Protein AF-R0GRK7-F1 (afdb_monomer)

pLDDT: mean 82.91, std 15.77, range [40.81, 97.31]

Secondary structure (DSSP, 8-state):
-TTHHHHHHHHHHHHHHHHHHHHHHHHHHHHHHHTT--EEEEEEEEEETTTTEEEEEEEEE-TTS-PPPHHHHHHHHHHHTT-S-GGGEEEEEEEEPTTSSEEEEEEEEESSHHHHHHHS-HHHHHHTTSS------HHHHHHHHHHHHH--THHHHHTTS----

Organism: NCBI:txid81985

Structure (mmCIF, N/CA/C/O backbone):
data_AF-R0GRK7-F1
#
_entry.id   AF-R0GRK7-F1
#
loop_
_atom_site.group_PDB
_atom_site.id
_atom_site.type_symbol
_atom_site.label_atom_id
_atom_site.label_alt_id
_atom_site.label_comp_id
_atom_site.label_asym_id
_atom_site.label_entity_id
_atom_site.label_seq_id
_atom_site.pdbx_PDB_ins_code
_atom_site.Cartn_x
_atom_site.Cartn_y
_atom_site.Cartn_z
_atom_site.occupancy
_atom_site.B_iso_or_equiv
_atom_site.auth_seq_id
_atom_site.auth_comp_id
_atom_site.auth_asym_id
_atom_site.auth_atom_id
_atom_site.pdbx_PDB_model_num
ATOM 1 N N . GLU A 1 1 ? -13.534 -5.063 -73.032 1.00 48.16 1 GLU A N 1
ATOM 2 C CA . GLU A 1 1 ? -12.591 -5.755 -72.116 1.00 48.16 1 GLU A CA 1
ATOM 3 C C . GLU A 1 1 ? -11.713 -4.843 -71.242 1.00 48.16 1 GLU A C 1
ATOM 5 O O . GLU A 1 1 ? -11.229 -5.301 -70.217 1.00 48.16 1 GLU A O 1
ATOM 10 N N . LEU A 1 2 ? -11.547 -3.546 -71.543 1.00 44.62 2 LEU A N 1
ATOM 11 C CA . LEU A 1 2 ? -10.655 -2.649 -70.777 1.00 44.62 2 LEU A CA 1
ATOM 12 C C . LEU A 1 2 ? -11.190 -2.139 -69.418 1.00 44.62 2 LEU A C 1
ATOM 14 O O . LEU A 1 2 ? -10.412 -1.628 -68.618 1.00 44.62 2 LEU A O 1
ATOM 18 N N . TYR A 1 3 ? -12.484 -2.297 -69.115 1.00 45.22 3 TYR A N 1
ATOM 19 C CA . TYR A 1 3 ? -13.083 -1.776 -67.870 1.00 45.22 3 TYR A CA 1
ATOM 20 C C . TYR A 1 3 ? -13.097 -2.779 -66.701 1.00 45.22 3 TYR A C 1
ATOM 22 O O . TYR A 1 3 ? -13.094 -2.372 -65.542 1.00 45.22 3 TYR A O 1
ATOM 30 N N . ILE A 1 4 ? -13.055 -4.086 -66.981 1.00 50.06 4 ILE A N 1
ATOM 31 C CA . ILE A 1 4 ? -13.101 -5.138 -65.946 1.00 50.06 4 ILE A CA 1
ATOM 32 C C . ILE A 1 4 ? -11.707 -5.357 -65.329 1.00 50.06 4 ILE A C 1
ATOM 34 O O . ILE A 1 4 ? -11.578 -5.537 -64.119 1.00 50.06 4 ILE A O 1
ATOM 38 N N . ASN A 1 5 ? -10.645 -5.221 -66.130 1.00 49.47 5 ASN A N 1
ATOM 39 C CA . ASN A 1 5 ? -9.261 -5.406 -65.677 1.00 49.47 5 ASN A CA 1
ATOM 40 C C . ASN A 1 5 ? -8.733 -4.246 -64.811 1.00 49.47 5 ASN A C 1
ATOM 42 O O . ASN A 1 5 ? -7.816 -4.441 -64.014 1.00 49.47 5 ASN A O 1
ATOM 46 N N . ASN A 1 6 ? -9.328 -3.052 -64.913 1.00 47.47 6 ASN A N 1
ATOM 47 C CA . ASN A 1 6 ? -8.899 -1.887 -64.134 1.00 47.47 6 ASN A CA 1
ATOM 48 C C . ASN A 1 6 ? -9.491 -1.890 -62.707 1.00 47.47 6 ASN A C 1
ATOM 50 O O . ASN A 1 6 ? -8.828 -1.483 -61.755 1.00 47.47 6 ASN A O 1
ATOM 54 N N . LEU A 1 7 ? -10.696 -2.449 -62.521 1.00 50.16 7 LEU A N 1
ATOM 55 C CA . LEU A 1 7 ? -11.308 -2.621 -61.195 1.00 50.16 7 LEU A CA 1
ATOM 56 C C . LEU A 1 7 ? -10.572 -3.666 -60.340 1.00 50.16 7 LEU A C 1
ATOM 58 O O . LEU A 1 7 ? -10.370 -3.440 -59.148 1.00 50.16 7 LEU A O 1
ATOM 62 N N . GLY A 1 8 ? -10.124 -4.778 -60.936 1.00 43.03 8 GLY A N 1
ATOM 63 C CA . GLY A 1 8 ? -9.384 -5.834 -60.230 1.00 43.03 8 GLY A CA 1
ATOM 64 C C . GLY A 1 8 ? -8.011 -5.383 -59.717 1.00 43.03 8 GLY A C 1
ATOM 65 O O . GLY A 1 8 ? -7.632 -5.702 -58.588 1.00 43.03 8 GLY A O 1
ATOM 66 N N . PHE A 1 9 ? -7.291 -4.571 -60.496 1.00 45.22 9 PHE A N 1
ATOM 67 C CA . PHE A 1 9 ? -6.008 -3.994 -60.084 1.00 45.22 9 PHE A CA 1
ATOM 68 C C . PHE A 1 9 ? -6.179 -2.944 -58.971 1.00 45.22 9 PHE A C 1
ATOM 70 O O . PHE A 1 9 ? -5.403 -2.914 -58.013 1.00 45.22 9 PHE A O 1
ATOM 77 N N . TRP A 1 10 ? -7.242 -2.134 -59.035 1.00 44.75 10 TRP A N 1
ATOM 78 C CA . TRP A 1 10 ? -7.545 -1.115 -58.024 1.00 44.75 10 TRP A CA 1
ATOM 79 C C . TRP A 1 10 ? -8.018 -1.723 -56.688 1.00 44.75 10 TRP A C 1
ATOM 81 O O . TRP A 1 10 ? -7.587 -1.282 -55.617 1.00 44.75 10 TRP A O 1
ATOM 91 N N . LEU A 1 11 ? -8.820 -2.798 -56.726 1.00 47.34 11 LEU A N 1
ATOM 92 C CA . LEU A 1 11 ? -9.272 -3.520 -55.526 1.00 47.34 11 LEU A CA 1
ATOM 93 C C . LEU A 1 11 ? -8.115 -4.255 -54.817 1.00 47.34 11 LEU A C 1
ATOM 95 O O . LEU A 1 11 ? -8.031 -4.249 -53.586 1.00 47.34 11 LEU A O 1
ATOM 99 N N . LEU A 1 12 ? -7.184 -4.838 -55.586 1.00 46.12 12 LEU A N 1
ATOM 100 C CA . LEU A 1 12 ? -6.009 -5.548 -55.058 1.00 46.12 12 LEU A CA 1
ATOM 101 C C . LEU A 1 12 ? -4.937 -4.591 -54.496 1.00 46.12 12 LEU A C 1
ATOM 103 O O . LEU A 1 12 ? -4.209 -4.940 -53.564 1.00 46.12 12 LEU A O 1
ATOM 107 N N . SER A 1 13 ? -4.858 -3.364 -55.020 1.00 49.81 13 SER A N 1
ATOM 108 C CA . SER A 1 13 ? -3.971 -2.315 -54.497 1.00 49.81 13 SER A CA 1
ATOM 109 C C . SER A 1 13 ? -4.518 -1.686 -53.200 1.00 49.81 13 SER A C 1
ATOM 111 O O . SER A 1 13 ? -3.760 -1.430 -52.257 1.00 49.81 13 SER A O 1
ATOM 113 N N . SER A 1 14 ? -5.848 -1.547 -53.082 1.00 51.12 14 SER A N 1
ATOM 114 C CA . SER A 1 14 ? -6.524 -1.091 -51.852 1.00 51.12 14 SER A CA 1
ATOM 115 C C . SER A 1 14 ? -6.362 -2.057 -50.667 1.00 51.12 14 SER A C 1
ATOM 117 O O . SER A 1 14 ? -6.184 -1.612 -49.528 1.00 51.12 14 SER A O 1
ATOM 119 N N . SER A 1 15 ? -6.348 -3.375 -50.903 1.00 56.91 15 SER A N 1
ATOM 120 C CA . SER A 1 15 ? -6.187 -4.378 -49.834 1.00 56.91 15 SER A CA 1
ATOM 121 C C . SER A 1 15 ? -4.755 -4.437 -49.277 1.00 56.91 15 SER A C 1
ATOM 123 O O . SER A 1 15 ? -4.569 -4.501 -48.057 1.00 56.91 15 SER A O 1
ATOM 125 N N . LYS A 1 16 ? -3.728 -4.308 -50.133 1.00 56.66 16 LYS A N 1
ATOM 126 C CA . LYS A 1 16 ? -2.313 -4.222 -49.714 1.00 56.66 16 LYS A CA 1
ATOM 127 C C . LYS A 1 16 ? -2.006 -2.936 -48.939 1.00 56.66 16 LYS A C 1
ATOM 129 O O . LYS A 1 16 ? -1.275 -2.979 -47.947 1.00 56.66 16 LYS A O 1
ATOM 134 N N . ALA A 1 17 ? -2.585 -1.800 -49.335 1.00 60.81 17 ALA A N 1
ATOM 135 C CA . ALA A 1 17 ? -2.424 -0.532 -48.618 1.00 60.81 17 ALA A CA 1
ATOM 136 C C . ALA A 1 17 ? -3.087 -0.554 -47.226 1.00 60.81 17 ALA A C 1
ATOM 138 O O . ALA A 1 17 ? -2.509 -0.056 -46.254 1.00 60.81 17 ALA A O 1
ATOM 139 N N . ALA A 1 18 ? -4.263 -1.180 -47.104 1.00 67.12 18 ALA A N 1
ATOM 140 C CA . ALA A 1 18 ? -4.946 -1.373 -45.825 1.00 67.12 18 ALA A CA 1
ATOM 141 C C . ALA A 1 18 ? -4.172 -2.318 -44.885 1.00 67.12 18 ALA A C 1
ATOM 143 O O . ALA A 1 18 ? -4.013 -2.011 -43.701 1.00 67.12 18 ALA A O 1
ATOM 144 N N . ALA A 1 19 ? -3.620 -3.420 -45.408 1.00 69.44 19 ALA A N 1
ATOM 145 C CA . ALA A 1 19 ? -2.778 -4.343 -44.644 1.00 69.44 19 ALA A CA 1
ATOM 146 C C . ALA A 1 19 ? -1.475 -3.680 -44.158 1.00 69.44 19 ALA A C 1
ATOM 148 O O . ALA A 1 19 ? -1.103 -3.822 -42.994 1.00 69.44 19 ALA A O 1
ATOM 149 N N . LYS A 1 20 ? -0.824 -2.869 -45.004 1.00 69.62 20 LYS A N 1
ATOM 150 C CA . LYS A 1 20 ? 0.376 -2.101 -44.630 1.00 69.62 20 LYS A CA 1
ATOM 151 C C 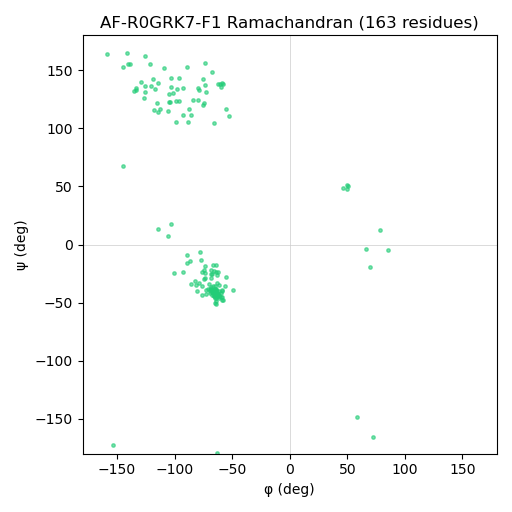. LYS A 1 20 ? 0.076 -1.045 -43.560 1.00 69.62 20 LYS A C 1
ATOM 153 O O . LYS A 1 20 ? 0.868 -0.878 -42.637 1.00 69.62 20 LYS A O 1
ATOM 158 N N . LYS A 1 21 ? -1.078 -0.366 -43.627 1.00 69.38 21 LYS A N 1
ATOM 159 C CA . LYS A 1 21 ? -1.534 0.554 -42.564 1.00 69.38 21 LYS A CA 1
ATOM 160 C C . LYS A 1 21 ? -1.777 -0.169 -41.235 1.00 69.38 21 LYS A C 1
ATOM 162 O O . LYS A 1 21 ? -1.368 0.357 -40.201 1.00 69.38 21 LYS A O 1
ATOM 167 N N . ARG A 1 22 ? -2.379 -1.365 -41.257 1.00 73.44 22 ARG A N 1
ATOM 168 C CA . ARG A 1 22 ? -2.575 -2.202 -40.059 1.00 73.44 22 ARG A CA 1
ATOM 169 C C . ARG A 1 22 ? -1.247 -2.652 -39.454 1.00 73.44 22 ARG A C 1
ATOM 171 O O . ARG A 1 22 ? -1.016 -2.374 -38.284 1.00 73.44 22 ARG A O 1
ATOM 178 N N . LEU A 1 23 ? -0.328 -3.181 -40.260 1.00 74.31 23 LEU A N 1
ATOM 179 C CA . LEU A 1 23 ? 1.010 -3.573 -39.799 1.00 74.31 23 LEU A CA 1
ATOM 180 C C . LEU A 1 23 ? 1.807 -2.397 -39.221 1.00 74.31 23 LEU A C 1
ATOM 182 O O . LEU A 1 23 ? 2.443 -2.535 -38.182 1.00 74.31 23 LEU A O 1
ATOM 186 N N . ILE A 1 24 ? 1.749 -1.215 -39.842 1.00 78.62 24 ILE A N 1
ATOM 187 C CA . ILE A 1 24 ? 2.393 -0.008 -39.298 1.00 78.62 24 ILE A CA 1
ATOM 188 C C . ILE A 1 24 ? 1.744 0.405 -37.971 1.00 78.62 24 ILE A C 1
ATOM 190 O O . ILE A 1 24 ? 2.447 0.844 -37.063 1.00 78.62 24 ILE A O 1
ATOM 194 N N . SER A 1 25 ? 0.421 0.274 -37.834 1.00 76.88 25 SER A N 1
ATOM 195 C CA . SER A 1 25 ? -0.262 0.562 -36.569 1.00 76.88 25 SER A CA 1
ATOM 196 C C . SER A 1 25 ? 0.107 -0.439 -35.470 1.00 76.88 25 SER A C 1
ATOM 198 O O . SER A 1 25 ? 0.399 -0.023 -34.353 1.00 76.88 25 SER A O 1
ATOM 200 N N . GLU A 1 26 ? 0.210 -1.726 -35.798 1.00 73.88 26 GLU A N 1
ATOM 201 C CA . GLU A 1 26 ? 0.627 -2.789 -34.879 1.00 73.88 26 GLU A CA 1
ATOM 202 C C . GLU A 1 26 ? 2.089 -2.618 -34.452 1.00 73.88 26 GLU A C 1
ATOM 204 O O . GLU A 1 26 ? 2.393 -2.665 -33.261 1.00 73.88 26 GLU A O 1
ATOM 209 N N . LEU A 1 27 ? 2.985 -2.304 -35.393 1.00 71.56 27 LEU A N 1
ATOM 210 C CA . LEU A 1 27 ? 4.392 -2.007 -35.109 1.00 71.56 27 LEU A CA 1
ATOM 211 C C . LEU A 1 27 ? 4.556 -0.745 -34.255 1.00 71.56 27 LEU A C 1
ATOM 213 O O . LEU A 1 27 ? 5.384 -0.724 -33.346 1.00 71.56 27 LEU A O 1
ATOM 217 N N . LYS A 1 28 ? 3.747 0.297 -34.485 1.00 71.81 28 LYS A N 1
ATOM 218 C CA . LYS A 1 28 ? 3.738 1.504 -33.639 1.00 71.81 28 LYS A CA 1
ATOM 219 C C . LYS A 1 28 ? 3.230 1.216 -32.226 1.00 71.81 28 LYS A C 1
ATOM 221 O O . LYS A 1 28 ? 3.787 1.747 -31.268 1.00 71.81 28 LYS A O 1
ATOM 226 N N . ILE A 1 29 ? 2.210 0.370 -32.080 1.00 72.50 29 ILE A N 1
ATOM 227 C CA . ILE A 1 29 ? 1.701 -0.072 -30.773 1.00 72.50 29 ILE A CA 1
ATOM 228 C C . ILE A 1 29 ? 2.761 -0.906 -30.036 1.00 72.50 29 ILE A C 1
ATOM 230 O O . ILE A 1 29 ? 2.998 -0.678 -28.849 1.00 72.50 29 ILE A O 1
ATOM 234 N N . ALA A 1 30 ? 3.448 -1.812 -30.736 1.00 62.69 30 ALA A N 1
ATOM 235 C CA . ALA A 1 30 ? 4.528 -2.623 -30.177 1.00 62.69 30 ALA A CA 1
ATOM 236 C C . ALA A 1 30 ? 5.737 -1.771 -29.742 1.00 62.69 30 ALA A C 1
ATOM 238 O O . ALA A 1 30 ? 6.227 -1.925 -28.622 1.00 62.69 30 ALA A O 1
ATOM 239 N N . ALA A 1 31 ? 6.167 -0.809 -30.566 1.00 60.50 31 ALA A N 1
ATOM 240 C CA . ALA A 1 31 ? 7.248 0.121 -30.227 1.00 60.50 31 ALA A CA 1
ATOM 241 C C . ALA A 1 31 ? 6.887 1.018 -29.025 1.00 60.50 31 ALA A C 1
ATOM 243 O O . ALA A 1 31 ? 7.697 1.208 -28.118 1.00 60.50 31 ALA A O 1
ATOM 244 N N . ALA A 1 32 ? 5.639 1.492 -28.948 1.00 61.94 32 ALA A N 1
ATOM 245 C CA . ALA A 1 32 ? 5.146 2.258 -27.804 1.00 61.94 32 ALA A CA 1
ATOM 246 C C . ALA A 1 32 ? 5.024 1.427 -26.510 1.00 61.94 32 ALA A C 1
ATOM 248 O O . ALA A 1 32 ? 5.004 2.006 -25.421 1.00 61.94 32 ALA A O 1
ATOM 249 N N . MET A 1 33 ? 4.925 0.095 -26.598 1.00 61.59 33 MET A N 1
ATOM 250 C CA . MET A 1 33 ? 4.989 -0.801 -25.436 1.00 61.59 33 MET A CA 1
ATOM 251 C C . MET A 1 33 ? 6.426 -1.041 -24.957 1.00 61.59 33 MET A C 1
ATOM 253 O O . MET A 1 33 ? 6.638 -1.159 -23.749 1.00 61.59 33 MET A O 1
ATOM 257 N N . ALA A 1 34 ? 7.405 -1.057 -25.866 1.00 56.25 34 ALA A N 1
ATOM 258 C CA . ALA A 1 34 ? 8.817 -1.268 -25.539 1.00 56.25 34 ALA A CA 1
ATOM 259 C C . ALA A 1 34 ? 9.438 -0.087 -24.761 1.00 56.25 34 ALA A C 1
ATOM 261 O O . ALA A 1 34 ? 10.107 -0.304 -23.752 1.00 56.25 34 ALA A O 1
ATOM 262 N N . GLU A 1 35 ? 9.126 1.157 -25.139 1.00 54.59 35 GLU A N 1
ATOM 263 C CA . GLU A 1 35 ? 9.547 2.387 -24.428 1.00 54.59 35 GLU A CA 1
ATOM 264 C C . GLU A 1 35 ? 8.968 2.504 -22.999 1.00 54.59 35 GLU A C 1
ATOM 266 O O . GLU A 1 35 ? 9.466 3.252 -22.163 1.00 54.59 35 GLU A O 1
ATOM 271 N N . LYS A 1 36 ? 7.909 1.748 -22.675 1.00 62.88 36 LYS A N 1
ATOM 272 C CA . LYS A 1 36 ? 7.181 1.825 -21.391 1.00 62.88 36 LYS A CA 1
ATOM 273 C C . LYS A 1 36 ? 7.526 0.688 -20.427 1.00 62.88 36 LYS A C 1
ATOM 275 O O . LYS A 1 36 ? 6.769 0.422 -19.481 1.00 62.88 36 LYS A O 1
ATOM 280 N N . ALA A 1 37 ? 8.642 -0.005 -20.650 1.00 76.38 37 ALA A N 1
ATOM 281 C CA . ALA A 1 37 ? 9.051 -1.143 -19.841 1.00 76.38 37 ALA A CA 1
ATOM 282 C C . ALA A 1 37 ? 9.386 -0.721 -18.396 1.00 76.38 37 ALA A C 1
ATOM 284 O O . ALA A 1 37 ? 10.433 -0.153 -18.097 1.00 76.38 37 ALA A O 1
ATOM 285 N N . VAL A 1 38 ? 8.469 -1.018 -17.470 1.00 86.94 38 VAL A N 1
ATOM 286 C CA . VAL A 1 38 ? 8.700 -0.870 -16.025 1.00 86.94 38 VAL A CA 1
ATOM 287 C C . VAL A 1 38 ? 9.333 -2.144 -15.481 1.00 86.94 38 VAL A C 1
ATOM 289 O O . VAL A 1 38 ? 8.667 -3.186 -15.453 1.00 86.94 38 VAL A O 1
ATOM 292 N N . THR A 1 39 ? 10.555 -2.032 -14.973 1.00 90.38 39 THR A N 1
ATOM 293 C CA . THR A 1 39 ? 11.296 -3.140 -14.363 1.00 90.38 39 THR A CA 1
ATOM 294 C C . THR A 1 39 ? 11.236 -3.035 -12.846 1.00 90.38 39 THR A C 1
ATOM 296 O O . THR A 1 39 ? 11.507 -1.982 -12.266 1.00 90.38 39 THR A O 1
ATOM 299 N N . ILE A 1 40 ? 10.888 -4.139 -12.190 1.00 93.44 40 ILE A N 1
ATOM 300 C CA . ILE A 1 40 ? 10.833 -4.227 -10.732 1.00 93.44 40 ILE A CA 1
ATOM 301 C C . ILE A 1 40 ? 12.046 -5.017 -10.255 1.00 93.44 40 ILE A C 1
ATOM 303 O O . ILE A 1 40 ? 12.305 -6.112 -10.745 1.00 93.44 40 ILE A O 1
ATOM 307 N N . ARG A 1 41 ? 12.778 -4.463 -9.290 1.00 93.88 41 ARG A N 1
ATOM 308 C CA . ARG A 1 41 ? 13.841 -5.158 -8.563 1.00 93.88 41 ARG A CA 1
ATOM 309 C C . ARG A 1 41 ? 13.464 -5.236 -7.093 1.00 93.88 41 ARG A C 1
ATOM 311 O O . ARG A 1 41 ? 13.060 -4.239 -6.498 1.00 93.88 41 ARG A O 1
ATOM 318 N N . THR A 1 42 ? 13.620 -6.405 -6.495 1.00 95.00 42 THR A N 1
ATOM 319 C CA . THR A 1 42 ? 13.398 -6.606 -5.062 1.00 95.00 42 THR A CA 1
ATOM 320 C C . THR A 1 42 ? 14.725 -6.690 -4.326 1.00 95.00 42 THR A C 1
ATOM 322 O O . THR A 1 42 ? 15.639 -7.379 -4.771 1.00 95.00 42 THR A O 1
ATOM 325 N N . ARG A 1 43 ? 14.830 -6.006 -3.187 1.00 95.44 43 ARG A N 1
ATOM 326 C CA . ARG A 1 43 ? 15.983 -6.059 -2.278 1.00 95.44 43 ARG A CA 1
ATOM 327 C C . ARG A 1 43 ? 15.541 -6.520 -0.896 1.00 95.44 43 ARG A C 1
ATOM 329 O O . ARG A 1 43 ? 14.391 -6.305 -0.514 1.00 95.44 43 ARG A O 1
ATOM 336 N N . ASN A 1 44 ? 16.474 -7.091 -0.135 1.00 94.19 44 ASN A N 1
ATOM 337 C CA . ASN A 1 44 ? 16.280 -7.505 1.259 1.00 94.19 44 ASN A CA 1
ATOM 338 C C . ASN A 1 44 ? 15.009 -8.351 1.441 1.00 94.19 44 ASN A C 1
ATOM 340 O O . ASN A 1 44 ? 14.143 -8.028 2.254 1.00 94.19 44 ASN A O 1
ATO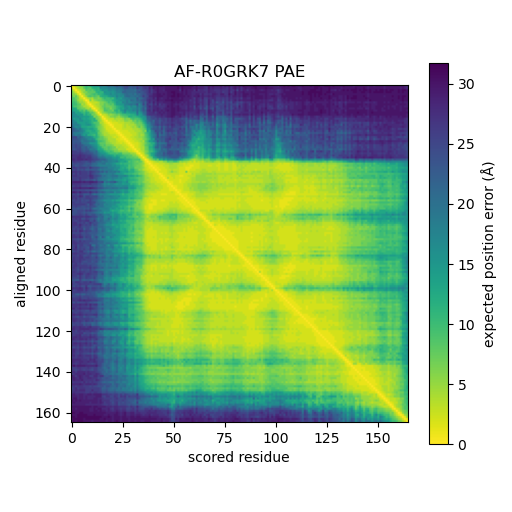M 344 N N . PHE A 1 45 ? 14.877 -9.392 0.618 1.00 96.06 45 PHE A N 1
ATOM 345 C CA . PHE A 1 45 ? 13.729 -10.284 0.650 1.00 96.06 45 PHE A CA 1
ATOM 346 C C . PHE A 1 45 ? 13.817 -11.213 1.855 1.00 96.06 45 PHE A C 1
ATOM 348 O O . PHE A 1 45 ? 14.781 -11.956 2.009 1.00 96.06 45 PHE A O 1
ATOM 355 N N . MET A 1 46 ? 12.803 -11.163 2.711 1.00 95.81 46 MET A N 1
ATOM 356 C CA . MET A 1 46 ? 12.742 -11.937 3.942 1.00 95.81 46 MET A CA 1
ATOM 357 C C . MET A 1 46 ? 11.373 -12.591 4.081 1.00 95.81 46 MET A C 1
ATOM 359 O O . MET A 1 46 ? 10.333 -11.944 3.946 1.00 95.81 46 MET A O 1
ATOM 363 N N . THR A 1 47 ? 11.364 -13.878 4.407 1.00 95.69 47 THR A N 1
ATOM 364 C CA . THR A 1 47 ? 10.146 -14.623 4.730 1.00 95.69 47 THR A CA 1
ATOM 365 C C . THR A 1 47 ? 9.916 -14.599 6.237 1.00 95.69 47 THR A C 1
ATOM 367 O O . THR A 1 47 ? 10.670 -15.210 6.991 1.00 95.69 47 THR A O 1
ATOM 370 N N . ASN A 1 48 ? 8.876 -13.903 6.693 1.00 94.31 48 ASN A N 1
ATOM 371 C CA . ASN A 1 48 ? 8.492 -13.864 8.099 1.00 94.31 48 ASN A CA 1
ATOM 372 C C . ASN A 1 48 ? 7.340 -14.846 8.350 1.00 94.31 48 ASN A C 1
ATOM 374 O O . ASN A 1 48 ? 6.189 -14.580 7.990 1.00 94.31 48 ASN A O 1
ATOM 378 N N . ARG A 1 49 ? 7.651 -15.978 8.993 1.00 93.75 49 ARG A N 1
ATOM 379 C CA . ARG A 1 49 ? 6.666 -17.034 9.256 1.00 93.75 49 ARG A CA 1
ATOM 380 C C . ARG A 1 49 ? 5.683 -16.684 10.376 1.00 93.75 49 ARG A C 1
ATOM 382 O O . ARG A 1 49 ? 4.531 -17.085 10.286 1.00 93.75 49 ARG A O 1
ATOM 389 N N . LEU A 1 50 ? 6.089 -15.881 11.364 1.00 92.81 50 LEU A N 1
ATOM 390 C CA . LEU A 1 50 ? 5.230 -15.470 12.488 1.00 92.81 50 LEU A CA 1
ATOM 391 C C . LEU A 1 50 ? 4.000 -14.683 12.021 1.00 92.81 50 LEU A C 1
ATOM 393 O O . LEU A 1 50 ? 2.924 -14.784 12.602 1.00 92.81 50 LEU A O 1
ATOM 397 N N . LEU A 1 51 ? 4.175 -13.891 10.962 1.00 92.50 51 LEU A N 1
ATOM 398 C CA . LEU A 1 51 ? 3.131 -13.044 10.383 1.00 92.50 51 LEU A CA 1
ATOM 399 C C . LEU A 1 51 ? 2.586 -13.589 9.055 1.00 92.50 51 LEU A C 1
ATOM 401 O O . LEU A 1 51 ? 1.828 -12.883 8.390 1.00 92.50 51 LEU A O 1
ATOM 405 N N . ALA A 1 52 ? 3.000 -14.801 8.661 1.00 93.44 52 ALA A N 1
ATOM 406 C CA . ALA A 1 52 ? 2.638 -15.451 7.399 1.00 93.44 52 ALA A CA 1
ATOM 407 C C . ALA A 1 52 ? 2.769 -14.516 6.178 1.00 93.44 52 ALA A C 1
ATOM 409 O O . ALA A 1 52 ? 1.835 -14.352 5.384 1.00 93.44 52 ALA A O 1
ATOM 410 N N . ARG A 1 53 ? 3.918 -13.831 6.075 1.00 95.56 53 ARG A N 1
ATOM 411 C CA . ARG A 1 53 ? 4.173 -12.875 4.991 1.00 95.56 53 ARG A CA 1
ATOM 412 C C . ARG A 1 53 ? 5.624 -12.847 4.537 1.00 95.56 53 ARG A C 1
ATOM 414 O O . ARG A 1 53 ? 6.553 -13.042 5.320 1.00 95.56 53 ARG A O 1
ATOM 421 N N . LYS A 1 54 ? 5.824 -12.488 3.277 1.00 95.06 54 LYS A N 1
ATOM 422 C CA . LYS A 1 54 ? 7.118 -12.132 2.694 1.00 95.06 54 LYS A CA 1
ATOM 423 C C . LYS A 1 54 ? 7.235 -10.610 2.677 1.00 95.06 54 LYS A C 1
ATOM 425 O O . LYS A 1 54 ? 6.286 -9.919 2.307 1.00 95.06 54 LYS A O 1
ATOM 430 N N . GLN A 1 55 ? 8.374 -10.086 3.109 1.00 95.62 55 GLN A N 1
ATOM 431 C CA . GLN A 1 55 ? 8.641 -8.654 3.194 1.00 95.62 55 GLN A CA 1
ATOM 432 C C . GLN A 1 55 ? 9.916 -8.306 2.438 1.00 95.62 55 GLN A C 1
ATOM 434 O O . GLN A 1 55 ? 10.907 -9.028 2.519 1.00 95.62 55 GLN A O 1
ATOM 439 N N . PHE A 1 56 ? 9.874 -7.215 1.680 1.00 97.31 56 PHE A N 1
ATOM 440 C CA . PHE A 1 56 ? 10.990 -6.785 0.844 1.00 97.31 56 PHE A CA 1
ATOM 441 C C . PHE A 1 56 ? 10.901 -5.296 0.516 1.00 97.31 56 PHE A C 1
ATOM 443 O O . PHE A 1 56 ? 9.860 -4.644 0.659 1.00 97.31 56 PHE A O 1
ATOM 450 N N . VAL A 1 57 ? 12.023 -4.758 0.051 1.00 96.75 57 VAL A N 1
ATOM 451 C CA . VAL A 1 57 ? 12.111 -3.423 -0.537 1.00 96.75 57 VAL A CA 1
ATOM 452 C C . VAL A 1 57 ? 11.924 -3.554 -2.045 1.00 96.75 57 VAL A C 1
ATOM 454 O O . VAL A 1 57 ? 12.518 -4.425 -2.676 1.00 96.75 57 VAL A O 1
ATOM 457 N N . ILE A 1 58 ? 11.101 -2.686 -2.621 1.00 96.06 58 ILE A N 1
ATOM 458 C CA . ILE A 1 58 ? 10.829 -2.625 -4.056 1.00 96.06 58 ILE A CA 1
ATOM 459 C C . ILE A 1 58 ? 11.558 -1.421 -4.631 1.00 96.06 58 ILE A C 1
ATOM 461 O O . ILE A 1 58 ? 11.277 -0.290 -4.238 1.00 96.06 58 ILE A O 1
ATOM 465 N N . ASP A 1 59 ? 12.422 -1.650 -5.611 1.00 94.81 59 ASP A N 1
ATOM 466 C CA . ASP A 1 59 ? 12.914 -0.610 -6.502 1.00 94.81 59 ASP A CA 1
ATOM 467 C C . ASP A 1 59 ? 12.223 -0.736 -7.860 1.00 94.81 59 ASP A C 1
ATOM 469 O O . ASP A 1 59 ? 12.285 -1.769 -8.527 1.00 94.81 59 ASP A O 1
ATOM 473 N N . VAL A 1 60 ? 11.564 0.337 -8.275 1.00 94.19 60 VAL A N 1
ATOM 474 C CA . VAL A 1 60 ? 10.848 0.440 -9.544 1.00 94.19 60 VAL A CA 1
ATOM 475 C C . VAL A 1 60 ? 11.665 1.308 -10.484 1.00 94.19 60 VAL A C 1
ATOM 477 O O . VAL A 1 60 ? 11.820 2.508 -10.242 1.00 94.19 60 VAL A O 1
ATOM 480 N N . LEU A 1 61 ? 12.153 0.709 -11.564 1.00 92.62 61 LEU A N 1
ATOM 481 C CA . LEU A 1 61 ? 12.831 1.388 -12.661 1.00 92.62 61 LEU A CA 1
ATOM 482 C C . LEU A 1 61 ? 11.813 1.662 -13.770 1.00 92.62 61 LEU A C 1
ATOM 484 O O . LEU A 1 61 ? 11.133 0.750 -14.236 1.00 92.62 61 LEU A O 1
ATOM 488 N N . HIS A 1 62 ? 11.676 2.928 -14.138 1.00 89.50 62 HIS A N 1
ATOM 489 C CA . HIS A 1 62 ? 10.708 3.427 -15.114 1.00 89.50 62 HIS A CA 1
ATOM 490 C C . HIS A 1 62 ? 11.339 4.580 -15.914 1.00 89.50 62 HIS A C 1
ATOM 492 O O . HIS A 1 62 ? 10.945 5.734 -15.739 1.00 89.50 62 HIS A O 1
ATOM 498 N N . PRO A 1 63 ? 12.365 4.298 -16.743 1.00 89.00 63 PRO A N 1
ATOM 499 C CA . PRO A 1 63 ? 13.008 5.325 -17.562 1.00 89.00 63 PRO A CA 1
ATOM 500 C C . PRO A 1 63 ? 11.986 5.948 -18.521 1.00 89.00 63 PRO A C 1
ATOM 502 O O . PRO A 1 63 ? 11.129 5.244 -19.044 1.00 89.00 63 PRO A O 1
ATOM 505 N N . GLY A 1 64 ? 12.027 7.272 -18.694 1.00 83.62 64 GLY A N 1
ATOM 506 C CA . GLY A 1 64 ? 11.151 7.997 -19.629 1.00 83.62 64 GLY A CA 1
ATOM 507 C C . GLY A 1 64 ? 9.650 7.991 -19.296 1.00 83.62 64 GLY A C 1
ATOM 508 O O . GLY A 1 64 ? 8.872 8.661 -19.969 1.00 83.62 64 GLY A O 1
ATOM 509 N N . ARG A 1 65 ? 9.219 7.279 -18.245 1.00 83.62 65 ARG A N 1
ATOM 510 C CA . ARG A 1 65 ? 7.819 7.185 -17.816 1.00 83.62 65 ARG A CA 1
ATOM 511 C C . ARG A 1 65 ? 7.602 7.945 -16.507 1.00 83.62 65 ARG A C 1
ATOM 513 O O . ARG A 1 65 ? 8.496 8.067 -15.675 1.00 83.62 65 ARG A O 1
ATOM 520 N N . ALA A 1 66 ? 6.378 8.429 -16.311 1.00 85.25 66 ALA A N 1
ATOM 521 C CA . ALA A 1 66 ? 5.921 8.947 -15.027 1.00 85.25 66 ALA A CA 1
ATOM 522 C C . ALA A 1 66 ? 5.899 7.857 -13.932 1.00 85.25 66 ALA A C 1
ATOM 524 O O . ALA A 1 66 ? 6.232 6.688 -14.154 1.00 85.25 66 ALA A O 1
ATOM 525 N N . ASN A 1 67 ? 5.476 8.242 -12.730 1.00 86.12 67 ASN A N 1
ATOM 526 C CA . ASN A 1 67 ? 5.342 7.322 -11.609 1.00 86.12 67 ASN A CA 1
ATOM 527 C C . ASN A 1 67 ? 4.382 6.156 -11.921 1.00 86.12 67 ASN A C 1
ATOM 529 O O . ASN A 1 67 ? 3.309 6.313 -12.499 1.00 86.12 67 ASN A O 1
ATOM 533 N N . VAL A 1 68 ? 4.781 4.954 -11.506 1.00 89.31 68 VAL A N 1
ATOM 534 C CA . VAL A 1 68 ? 4.011 3.730 -11.749 1.00 89.31 68 VAL A CA 1
ATOM 535 C C . VAL A 1 68 ? 2.873 3.621 -10.740 1.00 89.31 68 VAL A C 1
ATOM 537 O O . VAL A 1 68 ? 3.064 3.826 -9.536 1.00 89.31 68 VAL A O 1
ATOM 540 N N . SER A 1 69 ? 1.681 3.276 -11.226 1.00 91.62 69 SER A N 1
ATOM 541 C CA . SER A 1 69 ? 0.521 3.061 -10.369 1.00 91.62 69 SER A CA 1
ATOM 542 C C . SER A 1 69 ? 0.713 1.819 -9.484 1.00 91.62 69 SER A C 1
ATOM 544 O O . SER A 1 69 ? 1.358 0.836 -9.850 1.00 91.62 69 SER A O 1
ATOM 546 N N . LYS A 1 70 ? 0.135 1.831 -8.278 1.00 91.94 70 LYS A N 1
ATOM 547 C CA . LYS A 1 70 ? 0.241 0.680 -7.361 1.00 91.94 70 LYS A CA 1
ATOM 548 C C . LYS A 1 70 ? -0.518 -0.548 -7.865 1.00 91.94 70 LYS A C 1
ATOM 550 O O . LYS A 1 70 ? -0.163 -1.651 -7.469 1.00 91.94 70 LYS A O 1
ATOM 555 N N . ALA A 1 71 ? -1.549 -0.360 -8.688 1.00 91.69 71 ALA A N 1
ATOM 556 C CA . ALA A 1 71 ? -2.296 -1.455 -9.302 1.00 91.69 71 ALA A CA 1
ATOM 557 C C . ALA A 1 71 ? -1.395 -2.245 -10.262 1.00 91.69 71 ALA A C 1
ATOM 559 O O . ALA A 1 71 ? -1.211 -3.443 -10.069 1.00 91.69 71 ALA A O 1
ATOM 560 N N . GLU A 1 72 ? -0.698 -1.550 -11.166 1.00 91.62 72 GLU A N 1
ATOM 561 C CA . GLU A 1 72 ? 0.269 -2.175 -12.080 1.00 91.62 72 GLU A CA 1
ATOM 562 C C . GLU A 1 72 ? 1.399 -2.897 -11.331 1.00 91.62 72 GLU A C 1
ATOM 564 O O . GLU A 1 72 ? 1.813 -3.990 -11.715 1.00 91.62 72 GLU A O 1
ATOM 569 N N . LEU A 1 73 ? 1.906 -2.311 -10.239 1.00 92.94 73 LEU A N 1
ATOM 570 C CA . LEU A 1 73 ? 2.950 -2.954 -9.434 1.00 92.94 73 LEU A CA 1
ATOM 571 C C . LEU A 1 73 ? 2.461 -4.248 -8.782 1.00 92.94 73 LEU A C 1
ATOM 573 O O . LEU A 1 73 ? 3.210 -5.222 -8.746 1.00 92.94 73 LEU A O 1
ATOM 577 N N . LYS A 1 74 ? 1.219 -4.282 -8.291 1.00 93.38 74 LYS A N 1
ATOM 578 C CA . LYS A 1 74 ? 0.640 -5.504 -7.723 1.00 93.38 74 LYS A CA 1
ATOM 579 C C . LYS A 1 74 ? 0.493 -6.593 -8.767 1.00 93.38 74 LYS A C 1
ATOM 581 O O . LYS A 1 74 ? 0.850 -7.725 -8.478 1.00 93.38 74 LYS A O 1
ATOM 586 N N . GLU A 1 75 ? 0.014 -6.260 -9.959 1.00 92.19 75 GLU A N 1
ATOM 587 C CA . GLU A 1 75 ? -0.139 -7.233 -11.044 1.00 92.19 75 GLU A CA 1
ATOM 588 C C . GLU A 1 75 ? 1.208 -7.839 -11.440 1.00 92.19 75 GLU A C 1
ATOM 590 O O . GLU A 1 75 ? 1.338 -9.055 -11.570 1.00 92.19 75 GLU A O 1
ATOM 595 N N . LYS A 1 76 ? 2.245 -7.004 -11.564 1.00 92.44 76 LYS A N 1
ATOM 596 C CA . LYS A 1 76 ? 3.598 -7.482 -11.870 1.00 92.44 76 LYS A CA 1
ATOM 597 C C . LYS A 1 76 ? 4.179 -8.344 -10.752 1.00 92.44 76 LYS A C 1
ATOM 599 O O . LYS A 1 76 ? 4.796 -9.363 -11.044 1.00 92.44 76 LYS A O 1
ATOM 604 N N . LEU A 1 77 ? 3.977 -7.967 -9.490 1.00 93.81 77 LEU A N 1
ATOM 605 C CA . LEU A 1 77 ? 4.429 -8.762 -8.344 1.00 93.81 77 LEU A CA 1
ATOM 606 C C . LEU A 1 77 ? 3.653 -10.074 -8.203 1.00 93.81 77 LEU A C 1
ATOM 608 O O . LEU A 1 77 ? 4.253 -11.085 -7.851 1.00 93.81 77 LEU A O 1
ATOM 612 N N . ALA A 1 78 ? 2.353 -10.071 -8.506 1.00 94.19 78 ALA A N 1
ATOM 613 C CA . ALA A 1 78 ? 1.526 -11.273 -8.507 1.00 94.19 78 ALA A CA 1
ATOM 614 C C . ALA A 1 78 ? 2.030 -12.278 -9.543 1.00 94.19 78 ALA A C 1
ATOM 616 O O . ALA A 1 78 ? 2.165 -13.453 -9.224 1.00 94.19 78 ALA A O 1
ATOM 617 N N . ARG A 1 79 ? 2.392 -11.805 -10.743 1.00 93.19 79 ARG A N 1
ATOM 618 C CA . ARG A 1 79 ? 3.004 -12.643 -11.784 1.00 93.19 79 ARG A CA 1
ATOM 619 C C . ARG A 1 79 ? 4.406 -13.119 -11.401 1.00 93.19 79 ARG A C 1
ATOM 621 O O . ARG A 1 79 ? 4.720 -14.278 -11.605 1.00 93.19 79 ARG A O 1
ATOM 628 N N . MET A 1 80 ? 5.238 -12.240 -10.838 1.00 92.19 80 MET A N 1
ATOM 629 C CA . MET A 1 80 ? 6.634 -12.550 -10.496 1.00 92.19 80 MET A CA 1
ATOM 630 C C . MET A 1 80 ? 6.771 -13.593 -9.381 1.00 92.19 80 MET A C 1
ATOM 632 O O . MET A 1 80 ? 7.713 -14.377 -9.397 1.00 92.19 80 MET A O 1
ATOM 636 N N . TYR A 1 81 ? 5.863 -13.577 -8.404 1.00 93.31 81 TYR A N 1
ATOM 637 C CA . TYR A 1 81 ? 5.902 -14.470 -7.241 1.00 93.31 81 TYR A CA 1
ATOM 638 C C . TYR A 1 81 ? 4.736 -15.462 -7.193 1.00 93.31 81 TYR A C 1
ATOM 640 O O . TYR A 1 81 ? 4.506 -16.053 -6.138 1.00 93.31 81 TYR A O 1
ATOM 648 N N . GLU A 1 82 ? 4.003 -15.603 -8.300 1.00 92.25 82 GLU A N 1
ATOM 649 C CA . GLU A 1 82 ? 2.894 -16.554 -8.472 1.00 92.25 82 GLU A CA 1
ATOM 650 C C . GLU A 1 82 ? 1.870 -16.495 -7.330 1.00 92.25 82 GLU A C 1
ATOM 652 O O . GLU A 1 82 ? 1.458 -17.493 -6.736 1.00 92.25 82 GLU A O 1
ATOM 657 N N . VAL A 1 83 ? 1.464 -15.276 -6.984 1.00 91.88 83 VAL A N 1
ATOM 658 C CA . VAL A 1 83 ? 0.482 -15.051 -5.923 1.00 91.88 83 VAL A CA 1
ATOM 659 C C . VAL A 1 83 ? -0.916 -15.195 -6.514 1.00 91.88 83 VAL A C 1
ATOM 661 O O . VAL A 1 83 ? -1.265 -14.476 -7.448 1.00 91.88 83 VAL A O 1
ATOM 664 N N . LYS A 1 84 ? -1.727 -16.087 -5.931 1.00 88.12 84 LYS A N 1
ATOM 665 C CA . LYS A 1 84 ? -3.108 -16.359 -6.367 1.00 88.12 84 LYS A CA 1
ATOM 666 C C . LYS A 1 84 ? -3.979 -15.100 -6.348 1.00 88.12 84 LYS A C 1
ATOM 668 O O . LYS A 1 84 ? -4.642 -14.794 -7.332 1.00 88.12 84 LYS A O 1
ATOM 673 N N . ASP A 1 85 ? -3.916 -14.347 -5.248 1.00 90.00 85 ASP A N 1
ATOM 674 C CA . ASP A 1 85 ? -4.737 -13.156 -5.037 1.00 90.00 85 ASP A CA 1
ATOM 675 C C . ASP A 1 85 ? -3.894 -11.867 -5.032 1.00 90.00 85 ASP A C 1
ATOM 677 O O . ASP A 1 85 ? -3.123 -11.631 -4.094 1.00 90.00 85 ASP A O 1
ATOM 681 N N . PRO A 1 86 ? -4.091 -10.934 -5.985 1.00 90.75 86 PRO A N 1
ATOM 682 C CA . PRO A 1 86 ? -3.372 -9.655 -6.000 1.00 90.75 86 PRO A CA 1
ATOM 683 C C . PRO A 1 86 ? -3.753 -8.745 -4.818 1.00 90.75 86 PRO A C 1
ATOM 685 O O . PRO A 1 86 ? -3.020 -7.816 -4.471 1.00 9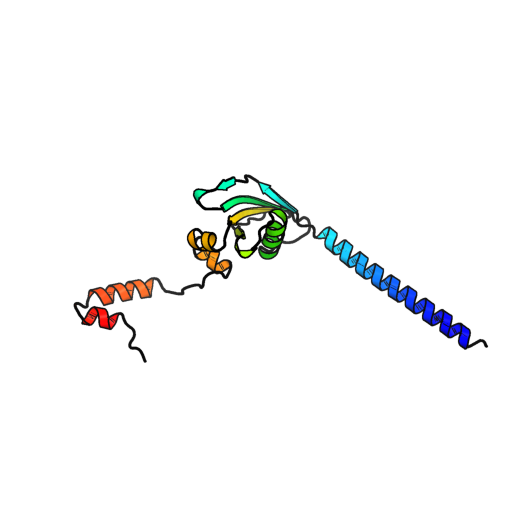0.75 86 PRO A O 1
ATOM 688 N N . ASN A 1 87 ? -4.881 -9.025 -4.157 1.00 90.44 87 ASN A N 1
ATOM 689 C CA . ASN A 1 87 ? -5.334 -8.315 -2.960 1.00 90.44 87 ASN A CA 1
ATOM 690 C C . ASN A 1 87 ? -4.522 -8.658 -1.701 1.00 90.44 87 ASN A C 1
ATOM 692 O O . ASN A 1 87 ? -4.542 -7.873 -0.751 1.00 90.44 87 ASN A O 1
ATOM 696 N N . ALA A 1 88 ? -3.782 -9.773 -1.701 1.00 92.94 88 ALA A N 1
ATOM 697 C CA . ALA A 1 88 ? -2.857 -10.139 -0.626 1.00 92.94 88 ALA A CA 1
ATOM 698 C C . ALA A 1 88 ? -1.520 -9.369 -0.694 1.00 92.94 88 ALA A C 1
ATOM 700 O O . ALA A 1 88 ? -0.699 -9.459 0.223 1.00 92.94 88 ALA A O 1
ATOM 701 N N . ILE A 1 89 ? -1.301 -8.591 -1.762 1.00 94.69 89 ILE A N 1
ATOM 702 C CA . ILE A 1 89 ? -0.080 -7.819 -2.002 1.00 94.69 89 ILE A CA 1
ATOM 703 C C . ILE A 1 89 ? -0.285 -6.358 -1.590 1.00 94.69 89 ILE A C 1
ATOM 705 O O . ILE A 1 89 ? -1.143 -5.642 -2.117 1.00 94.69 89 ILE A O 1
ATOM 709 N N . PHE A 1 90 ? 0.574 -5.870 -0.696 1.00 94.88 90 PHE A N 1
ATOM 710 C CA . PHE A 1 90 ? 0.565 -4.490 -0.220 1.00 94.88 90 PHE A CA 1
ATOM 711 C C . PHE A 1 90 ? 1.840 -3.761 -0.626 1.00 94.88 90 PHE A C 1
ATOM 713 O O . PHE A 1 90 ? 2.949 -4.123 -0.249 1.00 94.88 90 PHE A O 1
ATOM 720 N N . CYS A 1 91 ? 1.656 -2.673 -1.368 1.00 94.62 91 CYS A N 1
ATOM 721 C CA . CYS A 1 91 ? 2.712 -1.806 -1.877 1.00 94.62 91 CYS A CA 1
ATOM 722 C C . CYS A 1 91 ? 2.573 -0.420 -1.217 1.00 94.62 91 CYS A C 1
ATOM 724 O O . CYS A 1 91 ? 1.579 0.283 -1.439 1.00 94.62 91 CYS 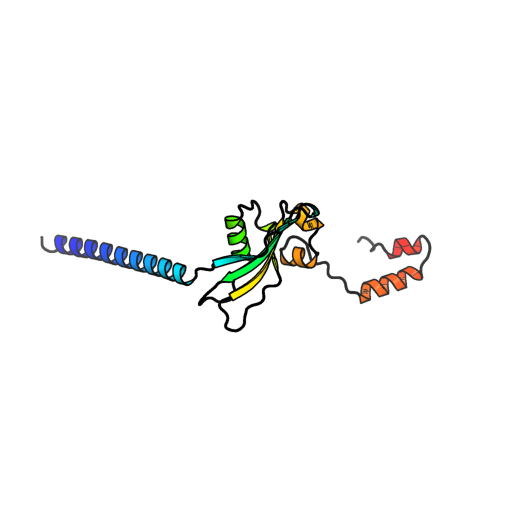A O 1
ATOM 726 N N . PHE A 1 92 ? 3.540 0.002 -0.391 1.00 94.12 92 PHE A N 1
ATOM 727 C CA . PHE A 1 92 ? 3.444 1.256 0.376 1.00 94.12 92 PHE A CA 1
ATOM 728 C C . PHE A 1 92 ? 4.759 2.041 0.472 1.00 94.12 92 PHE A C 1
ATOM 730 O O . PHE A 1 92 ? 5.840 1.536 0.191 1.00 94.12 92 PHE A O 1
ATOM 737 N N . LYS A 1 93 ? 4.634 3.314 0.887 1.00 94.62 93 LYS A N 1
ATOM 738 C CA . LYS A 1 93 ? 5.741 4.264 1.105 1.00 94.62 93 LYS A CA 1
ATOM 739 C C . LYS A 1 93 ? 6.695 4.354 -0.100 1.00 94.62 93 LYS A C 1
ATOM 741 O O . LYS A 1 93 ? 7.903 4.256 0.059 1.00 94.62 93 LYS A O 1
ATOM 746 N N . PHE A 1 94 ? 6.140 4.552 -1.297 1.00 94.31 94 PHE A N 1
ATOM 747 C CA . PHE A 1 94 ? 6.946 4.864 -2.477 1.00 94.31 94 PHE A CA 1
ATOM 748 C C . PHE A 1 94 ? 7.467 6.293 -2.400 1.00 94.31 94 PHE A C 1
ATOM 750 O O . PHE A 1 94 ? 6.694 7.220 -2.151 1.00 94.31 94 PHE A O 1
ATOM 757 N N . ARG A 1 95 ? 8.767 6.451 -2.630 1.00 93.19 95 ARG A N 1
ATOM 758 C CA . ARG A 1 95 ? 9.452 7.731 -2.780 1.00 93.19 95 ARG A CA 1
ATOM 759 C C . ARG A 1 95 ? 10.231 7.704 -4.091 1.00 93.19 95 ARG A C 1
ATOM 761 O O . ARG A 1 95 ? 11.021 6.789 -4.324 1.00 93.19 95 ARG A O 1
ATOM 768 N N . THR A 1 96 ? 9.987 8.694 -4.936 1.00 92.75 96 THR A N 1
ATOM 769 C CA . THR A 1 96 ? 10.748 8.944 -6.162 1.00 92.75 96 THR A CA 1
ATOM 770 C C . THR A 1 96 ? 12.110 9.525 -5.798 1.00 92.75 96 THR A C 1
ATOM 772 O O . THR A 1 96 ? 12.202 10.382 -4.915 1.00 92.75 96 THR A O 1
ATOM 775 N N . HIS A 1 97 ? 13.168 9.052 -6.454 1.00 91.06 97 HIS A N 1
ATOM 776 C CA . HIS A 1 97 ? 14.492 9.663 -6.327 1.00 91.06 97 HIS A CA 1
ATOM 777 C C . HIS A 1 97 ? 14.543 10.991 -7.084 1.00 91.06 97 HIS A C 1
ATOM 779 O O . HIS A 1 97 ? 13.764 11.225 -8.012 1.00 91.06 97 HIS A O 1
ATOM 785 N N . PHE A 1 98 ? 15.455 11.868 -6.668 1.00 90.44 98 PHE A N 1
ATOM 786 C CA . PHE A 1 98 ? 15.728 13.099 -7.402 1.00 90.44 98 PHE A CA 1
ATOM 787 C C . PHE A 1 98 ? 16.266 12.756 -8.799 1.00 90.44 98 PHE A C 1
ATOM 789 O O . PHE A 1 98 ? 17.043 11.814 -8.941 1.00 90.44 98 PHE A O 1
ATOM 796 N N . GLY A 1 99 ? 15.805 13.473 -9.826 1.00 88.44 99 GLY A N 1
ATOM 797 C CA . GLY A 1 99 ? 16.089 13.147 -11.230 1.00 88.44 99 GLY A CA 1
ATOM 798 C C . GLY A 1 99 ? 15.138 12.122 -11.868 1.00 88.44 99 GLY A C 1
ATOM 799 O O . GLY A 1 99 ? 15.206 11.909 -13.073 1.00 88.44 99 GLY A O 1
AT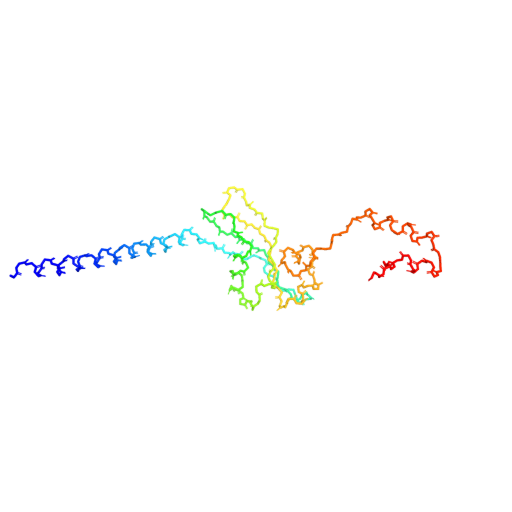OM 800 N N . GLY A 1 100 ? 14.204 11.529 -11.111 1.00 87.56 100 GLY A N 1
ATOM 801 C CA . GLY A 1 100 ? 13.180 10.634 -11.664 1.00 87.56 100 GLY A CA 1
ATOM 802 C C . GLY A 1 100 ? 13.714 9.263 -12.102 1.00 87.56 100 GLY A C 1
ATOM 803 O O . GLY A 1 100 ? 14.777 8.824 -11.670 1.00 87.56 100 GLY A O 1
ATOM 804 N N . GLY A 1 101 ? 12.920 8.516 -12.879 1.00 88.19 101 GLY A N 1
ATOM 805 C CA . GLY A 1 101 ? 13.285 7.207 -13.453 1.00 88.19 101 GLY A CA 1
ATOM 806 C C . GLY A 1 101 ? 13.411 6.040 -12.460 1.00 88.19 101 GLY A C 1
ATOM 807 O O . GLY A 1 101 ? 13.311 4.874 -12.852 1.00 88.19 101 GLY A O 1
ATOM 808 N N . LYS A 1 102 ? 13.584 6.326 -11.165 1.00 92.81 102 LYS A N 1
ATOM 809 C CA . LYS A 1 102 ? 13.664 5.340 -10.085 1.00 92.81 102 LYS A CA 1
ATOM 810 C C . LYS A 1 102 ? 12.791 5.742 -8.902 1.00 92.81 102 LYS A C 1
ATOM 812 O O . LYS A 1 102 ? 12.820 6.875 -8.425 1.00 92.81 102 LYS A O 1
ATOM 817 N N . SER A 1 103 ? 12.046 4.777 -8.379 1.00 94.44 103 SER A N 1
ATOM 818 C CA . SER A 1 103 ? 11.264 4.909 -7.149 1.00 94.44 103 SER A CA 1
ATOM 819 C C . SER A 1 103 ? 11.566 3.748 -6.221 1.00 94.44 103 SER A C 1
ATOM 821 O O . SER A 1 103 ? 11.658 2.614 -6.677 1.00 94.44 103 SER A O 1
ATOM 823 N N . SER A 1 104 ? 11.679 4.017 -4.926 1.00 95.12 104 SER A N 1
ATOM 824 C CA . SER A 1 104 ? 11.863 2.983 -3.907 1.00 95.12 104 SER A CA 1
ATOM 825 C C . SER A 1 104 ? 10.648 2.931 -2.990 1.00 95.12 104 SER A C 1
ATOM 827 O O . SER A 1 104 ? 10.114 3.972 -2.610 1.00 95.12 104 SER A O 1
ATOM 829 N N . GLY A 1 105 ? 10.211 1.733 -2.624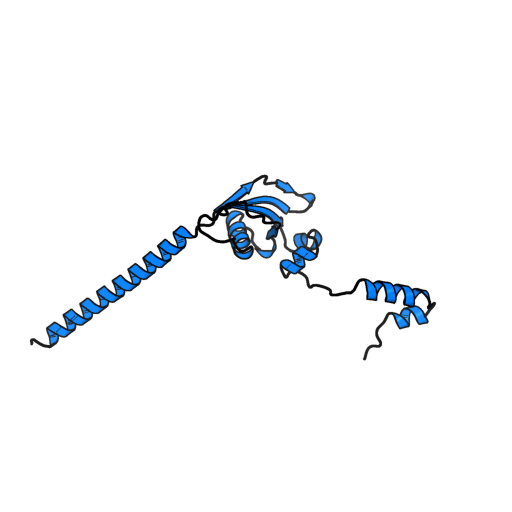 1.00 95.94 105 GLY A N 1
ATOM 830 C CA . GLY A 1 105 ? 9.077 1.492 -1.739 1.00 95.94 105 GLY A CA 1
ATOM 831 C C . GLY A 1 105 ? 9.201 0.164 -1.006 1.00 95.94 105 GLY A C 1
ATOM 832 O O . GLY A 1 105 ? 10.229 -0.505 -1.070 1.00 95.94 105 GLY A O 1
ATOM 833 N N . TYR A 1 106 ? 8.146 -0.220 -0.300 1.00 96.56 106 TYR A N 1
ATOM 834 C CA . TYR A 1 106 ? 8.086 -1.479 0.438 1.00 96.56 106 TYR A CA 1
ATOM 835 C C . TYR A 1 106 ? 6.952 -2.350 -0.089 1.00 96.56 106 TYR A C 1
ATOM 837 O O . TYR A 1 106 ? 5.875 -1.844 -0.429 1.00 96.56 106 TYR A O 1
ATOM 845 N N . GLY A 1 107 ? 7.218 -3.654 -0.131 1.00 95.94 107 GLY A N 1
ATOM 846 C CA . GLY A 1 107 ? 6.287 -4.696 -0.536 1.00 95.94 107 GLY A CA 1
ATOM 847 C C . GLY A 1 107 ? 6.065 -5.700 0.585 1.00 95.94 107 GLY A C 1
ATOM 848 O O . GLY A 1 107 ? 7.016 -6.129 1.243 1.00 95.94 107 GLY A O 1
ATOM 849 N N . LEU A 1 108 ? 4.805 -6.069 0.793 1.00 96.00 108 LEU A N 1
ATOM 850 C CA . LEU A 1 108 ? 4.402 -7.189 1.636 1.00 96.00 108 LEU A CA 1
ATOM 851 C C . LEU A 1 108 ? 3.520 -8.118 0.809 1.00 96.00 108 LEU A C 1
ATOM 853 O O . LEU A 1 108 ? 2.585 -7.657 0.157 1.00 96.00 108 LEU A O 1
ATOM 857 N N . ILE A 1 109 ? 3.823 -9.410 0.842 1.00 96.25 109 ILE A N 1
ATOM 858 C CA . ILE A 1 109 ? 3.007 -10.462 0.234 1.00 96.25 109 ILE A CA 1
ATOM 859 C C . ILE A 1 109 ? 2.559 -11.377 1.363 1.00 96.25 109 ILE A C 1
ATOM 861 O O . ILE A 1 109 ? 3.401 -11.993 2.014 1.00 96.25 109 ILE A O 1
ATOM 865 N N . TYR A 1 110 ? 1.257 -11.440 1.610 1.00 95.56 110 TYR A N 1
ATOM 866 C CA . TYR A 1 110 ? 0.671 -12.395 2.547 1.00 95.56 110 TYR A CA 1
ATOM 867 C C . TYR A 1 110 ? 0.307 -13.695 1.835 1.00 95.56 110 TYR A C 1
ATOM 869 O O . TYR A 1 110 ? -0.007 -13.679 0.646 1.00 95.56 110 TYR A O 1
ATOM 877 N N . ASP A 1 111 ? 0.301 -14.801 2.579 1.00 92.06 111 ASP A N 1
ATOM 878 C CA . ASP A 1 111 ? -0.151 -16.091 2.045 1.00 92.06 111 ASP A CA 1
ATOM 879 C C . ASP A 1 111 ? -1.679 -16.100 1.816 1.00 92.06 111 ASP A C 1
ATOM 881 O O . ASP A 1 111 ? -2.162 -16.700 0.860 1.00 92.06 111 ASP A O 1
ATOM 885 N N . THR A 1 112 ? -2.447 -15.398 2.667 1.00 91.94 112 THR A N 1
ATOM 886 C CA . THR A 1 112 ? -3.913 -15.269 2.567 1.00 91.94 112 THR A CA 1
ATOM 887 C C . THR A 1 112 ? -4.391 -13.842 2.859 1.00 91.94 112 THR A C 1
ATOM 889 O O . THR A 1 112 ? -3.753 -13.076 3.591 1.00 91.94 112 THR A O 1
ATOM 892 N N . VAL A 1 113 ? -5.564 -13.480 2.327 1.00 91.69 113 VAL A N 1
ATOM 893 C CA . VAL A 1 113 ? -6.197 -12.165 2.564 1.00 91.69 113 VAL A CA 1
ATOM 894 C C . VAL A 1 113 ? -6.670 -12.007 4.017 1.00 91.69 113 VAL A C 1
ATOM 896 O O . VAL A 1 113 ? -6.687 -10.902 4.559 1.00 91.69 113 VAL A O 1
ATOM 899 N N . GLU A 1 114 ? -7.020 -13.104 4.683 1.00 92.25 114 GLU A N 1
ATOM 900 C CA . GLU A 1 114 ? -7.431 -13.104 6.091 1.00 92.25 114 GLU A CA 1
ATOM 901 C C . GLU A 1 114 ? -6.276 -12.707 7.015 1.00 92.25 114 GLU A C 1
ATOM 903 O O . GLU A 1 114 ? -6.431 -11.837 7.878 1.00 92.25 114 GLU A O 1
ATOM 908 N N . ASN A 1 115 ? -5.084 -13.260 6.762 1.00 92.00 115 ASN A N 1
ATOM 909 C CA . ASN A 1 115 ? -3.865 -12.885 7.476 1.00 92.00 115 ASN A CA 1
ATOM 910 C C . ASN A 1 115 ? -3.537 -11.404 7.259 1.00 92.00 115 ASN A C 1
ATOM 912 O O . ASN A 1 115 ? -3.196 -10.695 8.210 1.00 92.00 115 ASN A O 1
ATOM 916 N N . ALA A 1 116 ? -3.724 -10.903 6.035 1.00 92.38 116 ALA A N 1
ATOM 917 C CA . ALA A 1 116 ? -3.555 -9.484 5.755 1.00 92.38 116 ALA A CA 1
ATOM 918 C C . ALA A 1 116 ? -4.502 -8.610 6.594 1.00 92.38 116 ALA A C 1
ATOM 920 O O . ALA A 1 116 ? -4.052 -7.641 7.203 1.00 92.38 116 ALA A O 1
ATOM 921 N N . LYS A 1 117 ? -5.792 -8.964 6.700 1.00 93.00 117 LYS A N 1
ATOM 922 C CA . LYS A 1 117 ? -6.768 -8.217 7.518 1.00 93.00 117 LYS A CA 1
ATOM 923 C C . LYS A 1 117 ? -6.425 -8.216 9.011 1.00 93.00 117 LYS A C 1
ATOM 925 O O . LYS A 1 117 ? -6.694 -7.226 9.689 1.00 93.00 117 LYS A O 1
ATOM 930 N N . LYS A 1 118 ? -5.831 -9.299 9.522 1.00 93.38 118 LYS A N 1
ATOM 931 C CA . LYS A 1 118 ? -5.448 -9.427 10.938 1.00 93.38 118 LYS A CA 1
ATOM 932 C C . LYS A 1 118 ? -4.234 -8.571 11.303 1.00 93.38 118 LYS A C 1
ATOM 934 O O . LYS A 1 118 ? -4.223 -7.961 12.371 1.00 93.38 118 LYS A O 1
ATOM 939 N N . PHE A 1 119 ? -3.213 -8.548 10.445 1.00 93.75 119 PHE A N 1
ATOM 940 C CA . PHE A 1 119 ? -1.915 -7.947 10.772 1.00 93.75 119 PHE A CA 1
ATOM 941 C C . PHE A 1 119 ? -1.694 -6.546 10.191 1.00 93.75 119 PHE A C 1
ATOM 943 O O . PHE A 1 119 ? -0.874 -5.795 10.726 1.00 93.75 119 PHE A O 1
ATOM 950 N N . GLU A 1 120 ? -2.363 -6.174 9.097 1.00 93.75 120 GLU A N 1
ATOM 951 C CA . GLU A 1 120 ? -2.177 -4.846 8.512 1.00 93.75 120 GLU A CA 1
ATOM 952 C C . GLU A 1 120 ? -2.891 -3.754 9.324 1.00 93.75 120 GLU A C 1
ATOM 954 O O . GLU A 1 120 ? -4.027 -3.921 9.776 1.00 93.75 120 GLU A O 1
ATOM 959 N N . PRO A 1 121 ? -2.281 -2.565 9.456 1.00 94.19 121 PRO A N 1
ATOM 960 C CA . PRO A 1 121 ? -2.973 -1.401 9.975 1.00 94.19 121 PRO A CA 1
ATOM 961 C C . PRO A 1 121 ? -4.204 -1.038 9.134 1.00 94.19 121 PRO A C 1
ATOM 963 O O . PRO A 1 121 ? -4.141 -0.957 7.904 1.00 94.19 121 PRO A O 1
ATOM 966 N N . LYS A 1 122 ? -5.299 -0.671 9.813 1.00 93.00 122 LYS A N 1
ATOM 967 C CA . LYS A 1 122 ? -6.593 -0.325 9.190 1.00 93.00 122 LYS A CA 1
ATOM 968 C C . LYS A 1 122 ? -6.495 0.681 8.041 1.00 93.00 122 LYS A C 1
ATOM 970 O O . LYS A 1 122 ? -7.162 0.527 7.025 1.00 93.00 122 LYS A O 1
ATOM 975 N N . TYR A 1 123 ? -5.631 1.694 8.147 1.00 93.88 123 TYR A N 1
ATOM 976 C CA . TYR A 1 123 ? -5.503 2.714 7.097 1.00 93.88 123 TYR A CA 1
ATOM 977 C C . TYR A 1 123 ? -5.017 2.146 5.752 1.00 93.88 123 TYR A C 1
ATOM 979 O O . TYR A 1 123 ? -5.295 2.737 4.708 1.00 93.88 123 TYR A O 1
ATOM 987 N N . ARG A 1 124 ? -4.280 1.028 5.753 1.00 93.50 124 ARG A N 1
ATOM 988 C CA . ARG A 1 124 ? -3.841 0.359 4.521 1.00 93.50 124 ARG A CA 1
ATOM 989 C C . ARG A 1 124 ? -4.948 -0.498 3.936 1.00 93.50 124 ARG A C 1
ATOM 991 O O . ARG A 1 124 ? -5.132 -0.454 2.727 1.00 93.50 124 ARG A O 1
ATOM 998 N N . LEU A 1 125 ? -5.706 -1.192 4.784 1.00 93.44 125 LEU A N 1
ATOM 999 C CA . LEU A 1 125 ? -6.876 -1.971 4.371 1.00 93.44 125 LEU A CA 1
ATOM 1000 C C . LEU A 1 125 ? -7.913 -1.083 3.675 1.00 93.44 125 LEU A C 1
ATOM 1002 O O . LEU A 1 125 ? -8.353 -1.413 2.578 1.00 93.44 125 LEU A O 1
ATOM 1006 N N . ILE A 1 126 ? -8.197 0.092 4.247 1.00 93.56 126 ILE A N 1
ATOM 1007 C CA . ILE A 1 126 ? -9.114 1.083 3.661 1.00 93.56 126 ILE A CA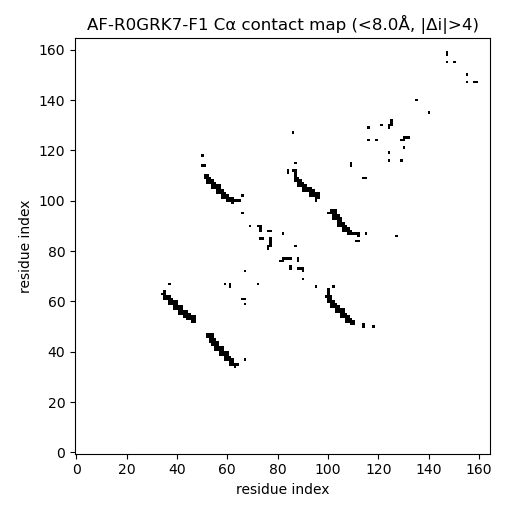 1
ATOM 1008 C C . ILE A 1 126 ? -8.606 1.573 2.300 1.00 93.56 126 ILE A C 1
ATOM 1010 O O . ILE A 1 126 ? -9.356 1.614 1.332 1.00 93.56 126 ILE A O 1
ATOM 1014 N N . ARG A 1 127 ? -7.312 1.903 2.186 1.00 91.25 127 ARG A N 1
ATOM 1015 C CA . ARG A 1 127 ? -6.708 2.315 0.903 1.00 91.25 127 ARG A CA 1
ATOM 1016 C C . ARG A 1 127 ? -6.715 1.207 -0.150 1.00 91.25 127 ARG A C 1
ATOM 1018 O O . ARG A 1 127 ? -6.602 1.512 -1.331 1.00 91.25 127 ARG A O 1
ATOM 1025 N N . ASN A 1 128 ? -6.782 -0.049 0.284 1.00 89.06 128 ASN A N 1
ATOM 1026 C CA . ASN A 1 128 ? -6.859 -1.215 -0.584 1.00 89.06 128 ASN A CA 1
ATOM 1027 C C . ASN A 1 128 ? -8.301 -1.604 -0.946 1.00 89.06 128 ASN A C 1
ATOM 1029 O O . ASN A 1 128 ? -8.481 -2.495 -1.766 1.00 89.06 128 ASN A O 1
ATOM 1033 N N . GLY A 1 129 ? -9.305 -0.984 -0.315 1.00 88.88 129 GLY A N 1
ATOM 1034 C CA . GLY A 1 129 ? -10.718 -1.335 -0.482 1.00 88.88 129 GLY A CA 1
ATOM 1035 C C . GLY A 1 129 ? -11.169 -2.584 0.286 1.00 88.88 129 GLY A C 1
ATOM 1036 O O . GLY A 1 129 ? -12.251 -3.090 0.026 1.00 88.88 129 GLY A O 1
ATOM 1037 N N . LEU A 1 130 ? -10.365 -3.097 1.228 1.00 88.81 130 LEU A N 1
ATOM 1038 C CA . LEU A 1 130 ? -10.691 -4.304 2.010 1.00 88.81 130 LEU A CA 1
ATOM 1039 C C . LEU A 1 130 ? -11.467 -4.017 3.304 1.00 88.81 130 LEU A C 1
ATOM 1041 O O . LEU A 1 130 ? -12.002 -4.946 3.908 1.00 88.81 130 LEU A O 1
ATOM 1045 N N . ASP A 1 131 ? -11.472 -2.762 3.752 1.00 91.44 131 ASP A N 1
ATOM 1046 C CA . ASP A 1 131 ? -12.190 -2.297 4.939 1.00 91.44 131 ASP A CA 1
ATOM 1047 C C . ASP A 1 131 ? -12.797 -0.915 4.665 1.00 91.44 131 ASP A C 1
ATOM 1049 O O . ASP A 1 131 ? -12.307 -0.158 3.821 1.00 91.44 131 ASP A O 1
ATOM 1053 N N . THR A 1 132 ? -13.859 -0.573 5.387 1.00 91.81 132 THR A N 1
ATOM 1054 C CA . THR A 1 132 ? -14.556 0.707 5.233 1.00 91.81 132 THR A CA 1
ATOM 1055 C C . THR A 1 132 ? -14.060 1.723 6.253 1.00 91.81 132 THR A C 1
ATOM 1057 O O . THR A 1 132 ? -13.729 1.415 7.402 1.00 91.81 132 THR A O 1
ATOM 1060 N N . LYS A 1 133 ? -13.980 2.988 5.838 1.00 92.56 133 LYS A N 1
ATOM 1061 C CA . LYS A 1 133 ? -13.577 4.064 6.741 1.00 92.56 133 LYS A CA 1
ATOM 1062 C C . LYS A 1 133 ? -14.734 4.406 7.676 1.00 92.56 133 LYS A C 1
ATOM 1064 O O . LYS A 1 133 ? -15.777 4.877 7.241 1.00 92.56 133 LYS A O 1
ATOM 1069 N N . ILE A 1 134 ? -14.506 4.254 8.976 1.00 90.31 134 ILE A N 1
ATOM 1070 C CA . ILE A 1 134 ? -15.447 4.714 9.999 1.00 90.31 134 ILE A CA 1
ATOM 1071 C C . ILE A 1 134 ? -15.163 6.187 10.301 1.00 90.31 134 ILE A C 1
ATOM 1073 O O . ILE A 1 134 ? -14.137 6.525 10.897 1.00 90.31 134 ILE A O 1
ATOM 1077 N N . GLU A 1 135 ? -16.083 7.070 9.931 1.00 87.56 135 GLU A N 1
ATOM 1078 C CA . GLU A 1 135 ? -15.958 8.501 10.199 1.00 87.56 135 GLU A CA 1
ATOM 1079 C C . GLU A 1 135 ? -16.546 8.841 11.570 1.00 87.56 135 GLU A C 1
ATOM 1081 O O . GLU A 1 135 ? -17.756 8.838 11.784 1.00 87.56 135 GLU A O 1
ATOM 1086 N N . LYS A 1 136 ? -15.670 9.090 12.549 1.00 88.88 136 LYS A N 1
ATOM 1087 C CA . LYS A 1 136 ? -16.062 9.545 13.890 1.00 88.88 136 LYS A CA 1
ATOM 1088 C C . LYS A 1 136 ? -15.161 10.683 14.341 1.00 88.88 136 LYS A C 1
ATOM 1090 O O . LYS A 1 136 ? -13.936 10.574 14.302 1.00 88.88 136 LYS A O 1
ATOM 1095 N N . SER A 1 137 ? -15.766 11.757 14.843 1.00 92.31 137 SER A N 1
ATOM 1096 C CA . SER A 1 137 ? -15.017 12.871 15.420 1.00 92.31 137 SER A CA 1
ATOM 1097 C C . SER A 1 137 ? -14.541 12.545 16.837 1.00 92.31 137 SER A C 1
ATOM 1099 O O . SER A 1 137 ? -15.321 12.123 17.699 1.00 92.31 137 SER A O 1
ATOM 1101 N N . ARG A 1 138 ? -13.258 12.817 17.119 1.00 92.69 138 ARG A N 1
ATOM 1102 C CA . ARG A 1 138 ? -12.672 12.675 18.465 1.00 92.69 138 ARG A CA 1
ATOM 1103 C C . ARG A 1 138 ? -13.443 13.511 19.501 1.00 92.69 138 ARG A C 1
ATOM 1105 O O . ARG A 1 138 ? -13.595 13.067 20.638 1.00 92.69 138 ARG A O 1
ATOM 1112 N N . LYS A 1 139 ? -13.950 14.691 19.112 1.00 94.19 139 LYS A N 1
ATOM 1113 C CA . LYS A 1 139 ? -14.727 15.593 19.981 1.00 94.19 139 LYS A CA 1
ATOM 1114 C C . LYS A 1 139 ? -16.047 14.947 20.411 1.00 94.19 139 LYS A C 1
ATOM 1116 O O . LYS A 1 139 ? -16.286 14.795 21.605 1.00 94.19 139 LYS A O 1
ATOM 1121 N N . GLN A 1 140 ? -16.826 14.441 19.453 1.00 90.81 140 GLN A N 1
ATOM 1122 C CA . GLN A 1 140 ? -18.115 13.785 19.714 1.00 90.81 140 GLN A CA 1
ATOM 1123 C C . GLN A 1 140 ? -17.978 12.562 20.636 1.00 90.81 140 GLN A C 1
ATOM 1125 O O . GLN A 1 140 ? -18.801 12.362 21.529 1.00 90.81 140 GLN A O 1
ATOM 1130 N N . ILE A 1 141 ? -16.917 11.761 20.465 1.00 90.44 141 ILE A N 1
ATOM 1131 C CA . ILE A 1 141 ? -16.640 10.600 21.330 1.00 90.44 141 ILE A CA 1
ATOM 1132 C C . ILE A 1 141 ? -16.358 11.051 22.770 1.00 90.44 141 ILE A C 1
ATOM 1134 O O . ILE A 1 141 ? -16.913 10.488 23.718 1.00 90.44 141 ILE A O 1
ATOM 1138 N N . LYS A 1 142 ? -15.517 12.078 22.946 1.00 94.06 142 LYS A N 1
AT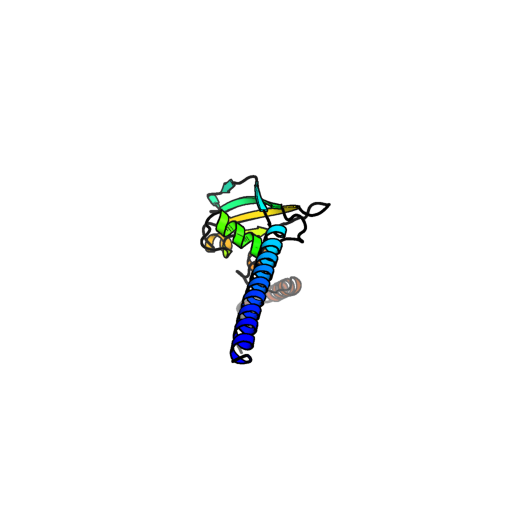OM 1139 C CA . LYS A 1 142 ? -15.166 12.608 24.273 1.00 94.06 142 LYS A CA 1
ATOM 1140 C C . LYS A 1 142 ? -16.374 13.233 24.973 1.00 94.06 142 LYS A C 1
ATOM 1142 O O . LYS A 1 142 ? -16.616 12.946 26.144 1.00 94.06 142 LYS A O 1
ATOM 1147 N N . GLU A 1 143 ? -17.174 14.013 24.256 1.00 92.12 143 GLU A N 1
ATOM 1148 C CA . GLU A 1 143 ? -18.396 14.621 24.792 1.00 92.12 143 GLU A CA 1
ATOM 1149 C C . GLU A 1 143 ? -19.450 13.576 25.167 1.00 92.12 143 GLU A C 1
ATOM 1151 O O . GLU A 1 143 ? -20.081 13.683 26.220 1.00 92.12 143 GLU A O 1
ATOM 1156 N N . ARG A 1 144 ? -19.635 12.534 24.344 1.00 88.31 144 ARG A N 1
ATOM 1157 C CA . ARG A 1 144 ? -20.523 11.407 24.672 1.00 88.31 144 ARG A CA 1
ATOM 1158 C C . ARG A 1 144 ? -20.052 10.687 25.937 1.00 88.31 144 ARG A C 1
ATOM 1160 O O . ARG A 1 144 ? -20.868 10.425 26.819 1.00 88.31 144 ARG A O 1
ATOM 1167 N N . LYS A 1 145 ? -18.742 10.439 26.071 1.00 90.25 145 LYS A N 1
ATOM 1168 C CA . LYS A 1 145 ? -18.154 9.834 27.279 1.00 90.25 145 LYS A CA 1
ATOM 1169 C C . LYS A 1 145 ? -18.447 10.683 28.518 1.00 90.25 145 LYS A C 1
ATOM 1171 O O . LYS A 1 145 ? -18.931 10.144 29.510 1.00 90.25 145 LYS A O 1
ATOM 1176 N N . ASN A 1 146 ? -18.229 11.995 28.454 1.00 91.75 146 ASN A N 1
ATOM 1177 C CA . ASN A 1 146 ? -18.476 12.893 29.586 1.00 91.75 146 ASN A CA 1
ATOM 1178 C C . ASN A 1 146 ? -19.965 12.977 29.964 1.00 91.75 146 ASN A C 1
ATOM 1180 O O . ASN A 1 146 ? -20.283 12.943 31.150 1.00 91.75 146 ASN A O 1
ATOM 1184 N N . ARG A 1 147 ? -20.883 12.995 28.987 1.00 88.94 147 ARG A N 1
ATOM 1185 C CA . ARG A 1 147 ? -22.335 12.921 29.245 1.00 88.94 147 ARG A CA 1
ATOM 1186 C C . ARG A 1 147 ? -22.733 11.604 29.918 1.00 88.94 147 ARG A C 1
ATOM 1188 O O . ARG A 1 147 ? -23.442 11.621 30.919 1.00 88.94 147 ARG A O 1
ATOM 1195 N N . SER A 1 148 ? -22.202 10.479 29.435 1.00 87.25 148 SER A N 1
ATOM 1196 C CA . SER A 1 148 ? -22.504 9.143 29.977 1.00 87.25 148 SER A CA 1
ATOM 1197 C C . SER A 1 148 ? -22.015 8.921 31.414 1.00 87.25 148 SER A C 1
ATOM 1199 O O . SER A 1 148 ? -22.551 8.068 32.115 1.00 87.25 148 SER A O 1
ATOM 1201 N N . LYS A 1 149 ? -21.010 9.682 31.874 1.00 88.38 149 LYS A N 1
ATOM 1202 C CA . LYS A 1 149 ? -20.510 9.619 33.257 1.00 88.38 149 LYS A CA 1
ATOM 1203 C C . LYS A 1 149 ? -21.461 10.265 34.273 1.00 88.38 149 LYS A C 1
ATOM 1205 O O . LYS A 1 149 ? -21.404 9.900 35.440 1.00 88.38 149 LYS A O 1
ATOM 1210 N N . LYS A 1 150 ? -22.315 11.207 33.847 1.00 88.06 150 LYS A N 1
ATOM 1211 C CA . LYS A 1 150 ? -23.247 11.932 34.736 1.00 88.06 150 LYS A CA 1
ATOM 1212 C C . LYS A 1 150 ? -24.462 11.092 35.147 1.00 88.06 150 LYS A C 1
ATOM 1214 O O . LYS A 1 150 ? -25.075 11.354 36.172 1.00 88.06 150 LYS A O 1
ATOM 1219 N N . ILE A 1 151 ? -24.811 10.089 34.346 1.00 86.81 151 ILE A N 1
ATOM 1220 C CA . ILE A 1 151 ? -26.000 9.244 34.508 1.00 86.81 151 ILE A CA 1
ATOM 1221 C C . ILE A 1 151 ? -25.620 7.870 35.081 1.00 86.81 151 ILE A C 1
ATOM 1223 O O . ILE A 1 151 ? -24.572 7.316 34.746 1.00 86.81 151 ILE A O 1
ATOM 1227 N N . ARG A 1 152 ? -26.470 7.310 35.952 1.00 87.75 152 ARG A N 1
ATOM 1228 C CA . ARG A 1 152 ? -26.254 6.027 36.655 1.00 87.75 152 ARG A CA 1
ATOM 1229 C C . ARG A 1 152 ? -27.421 5.055 36.432 1.00 87.75 152 ARG A C 1
ATOM 1231 O O . ARG A 1 152 ? -28.508 5.470 36.030 1.00 87.75 152 ARG A O 1
ATOM 1238 N N . GLY A 1 153 ? -27.188 3.769 36.705 1.00 85.81 153 GLY A N 1
ATOM 1239 C CA . GLY A 1 153 ? -28.199 2.709 36.615 1.00 85.81 153 GLY A CA 1
ATOM 1240 C C . GLY A 1 153 ? -28.816 2.571 35.219 1.00 85.81 153 GLY A C 1
ATOM 1241 O O . GLY A 1 153 ? -28.180 2.883 34.211 1.00 85.81 153 GLY A O 1
ATOM 1242 N N . VAL A 1 154 ? -30.084 2.160 35.166 1.00 83.38 154 VAL A N 1
ATOM 1243 C CA . VAL A 1 154 ? -30.851 1.917 33.925 1.00 83.38 154 VAL A CA 1
ATOM 1244 C C . VAL A 1 154 ? -30.884 3.137 32.988 1.00 83.38 154 VAL A C 1
ATOM 1246 O O . VAL A 1 154 ? -30.958 2.999 31.768 1.00 83.38 154 VAL A O 1
ATOM 1249 N N . LYS A 1 155 ? -30.773 4.358 33.532 1.00 79.44 155 LYS A N 1
ATOM 1250 C CA . LYS A 1 155 ? -30.741 5.594 32.731 1.00 79.44 155 LYS A CA 1
ATOM 1251 C C . LYS A 1 155 ? -29.473 5.712 31.871 1.00 79.44 155 LYS A C 1
ATOM 1253 O O . LYS A 1 155 ? -29.514 6.366 30.834 1.00 79.44 155 LYS A O 1
ATOM 1258 N N . LYS A 1 156 ? -28.361 5.075 32.261 1.00 80.25 156 LYS A N 1
ATOM 1259 C CA . LYS A 1 156 ? -27.096 5.094 31.507 1.00 80.25 156 LYS A CA 1
ATOM 1260 C C . LYS A 1 156 ? -27.129 4.192 30.276 1.00 80.25 156 LYS A C 1
ATOM 1262 O O . LYS A 1 156 ? -26.678 4.617 29.216 1.00 80.25 156 LYS A O 1
ATOM 1267 N N . THR A 1 157 ? -27.671 2.984 30.408 1.00 76.44 157 THR A N 1
ATOM 1268 C CA . THR A 1 157 ? -27.857 2.043 29.293 1.00 76.44 157 THR A CA 1
ATOM 1269 C C . THR A 1 157 ? -28.850 2.597 28.274 1.00 76.44 157 THR A C 1
ATOM 1271 O O . THR A 1 157 ? -28.511 2.697 27.099 1.00 76.44 157 THR A O 1
ATOM 1274 N N . LYS A 1 158 ? -29.998 3.124 28.727 1.00 74.94 158 LYS A N 1
ATOM 1275 C CA . LYS A 1 158 ? -31.008 3.741 27.840 1.00 74.94 158 LYS A CA 1
ATOM 1276 C C . 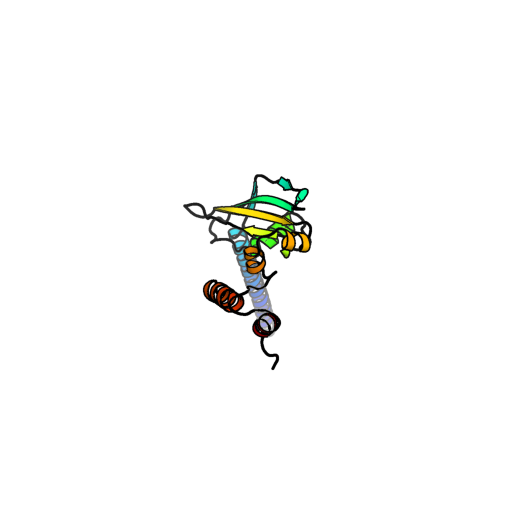LYS A 1 158 ? -30.526 4.983 27.073 1.00 74.94 158 LYS A C 1
ATOM 1278 O O . LYS A 1 158 ? -31.107 5.315 26.051 1.00 74.94 158 LYS A O 1
ATOM 1283 N N . ALA A 1 159 ? -29.501 5.687 27.554 1.00 67.88 159 ALA A N 1
ATOM 1284 C CA . ALA A 1 159 ? -28.941 6.861 26.873 1.00 67.88 159 ALA A CA 1
ATOM 1285 C C . ALA A 1 159 ? -27.859 6.518 25.828 1.00 67.88 159 ALA A C 1
ATOM 1287 O O . ALA A 1 159 ? -27.453 7.391 25.059 1.00 67.88 159 ALA A O 1
ATOM 1288 N N . GLY A 1 160 ? -27.340 5.284 25.847 1.00 63.94 160 GLY A N 1
ATOM 1289 C CA . GLY A 1 160 ? -26.346 4.792 24.892 1.00 63.94 160 GLY A CA 1
ATOM 1290 C C . GLY A 1 160 ? -26.969 4.238 23.613 1.00 63.94 160 GLY A C 1
ATOM 1291 O O . GLY A 1 160 ? -26.389 4.412 22.540 1.00 63.94 160 GLY A O 1
ATOM 1292 N N . ASP A 1 161 ? -28.150 3.631 23.727 1.00 61.38 161 ASP A N 1
ATOM 1293 C CA . ASP A 1 161 ? -28.911 3.136 22.587 1.00 61.38 161 ASP A CA 1
ATOM 1294 C C . ASP A 1 161 ? -29.656 4.287 21.897 1.00 61.38 161 ASP A C 1
ATOM 1296 O O . ASP A 1 161 ? -30.415 5.014 22.548 1.00 61.38 161 ASP A O 1
ATOM 1300 N N . PRO A 1 162 ? -29.468 4.502 20.582 1.00 60.19 162 PRO A N 1
ATOM 1301 C CA . PRO A 1 162 ? -30.366 5.378 19.848 1.00 60.19 162 PRO A CA 1
ATOM 1302 C C . PRO A 1 162 ? -31.784 4.804 19.958 1.00 60.19 162 PRO A C 1
ATOM 1304 O O . PRO A 1 162 ? -31.972 3.597 19.805 1.00 60.19 162 PRO A O 1
ATOM 1307 N N . LYS A 1 163 ? -32.790 5.655 20.215 1.00 55.41 163 LYS A N 1
ATOM 1308 C CA . LYS A 1 163 ? -34.200 5.254 20.086 1.00 55.41 163 LYS A CA 1
ATOM 1309 C C . LYS A 1 163 ? -34.362 4.654 18.686 1.00 55.41 163 LYS A C 1
ATOM 1311 O O . LYS A 1 163 ? -34.229 5.388 17.706 1.00 55.41 163 LYS A O 1
ATOM 1316 N N . LYS A 1 164 ? -34.584 3.337 18.598 1.00 49.12 164 LYS A N 1
ATOM 1317 C CA . LYS A 1 164 ? -35.011 2.696 17.352 1.00 49.12 164 LYS A CA 1
ATOM 1318 C C . LYS A 1 164 ? -36.281 3.426 16.912 1.00 49.12 164 LYS A C 1
ATOM 1320 O O . LYS A 1 164 ? -37.234 3.486 17.688 1.00 49.12 164 LYS A O 1
ATOM 1325 N N . LYS A 1 165 ? -36.212 4.077 15.752 1.00 40.81 165 LYS A N 1
ATOM 1326 C CA . LYS A 1 165 ? -37.402 4.460 14.996 1.00 40.81 165 LYS A CA 1
ATOM 1327 C C . LYS A 1 165 ? -37.961 3.210 14.341 1.00 40.81 165 LYS A C 1
ATOM 1329 O O . LYS A 1 165 ? -37.123 2.367 13.945 1.00 40.81 165 LYS A O 1
#

Radius of gyration: 29.3 Å; Cα contacts (8 Å, |Δi|>4): 170; chains: 1; bounding box: 54×33×109 Å

Solvent-accessible surface area (backbone atoms only — not comparable to full-atom values): 9663 Å² total; per-residue (Å²): 121,79,71,65,62,53,52,55,54,52,55,57,50,52,53,53,52,51,51,50,53,47,51,53,50,50,51,50,53,52,52,61,51,60,67,62,59,68,48,79,45,80,43,78,76,44,79,41,72,94,70,48,30,38,39,31,37,36,38,39,39,24,57,98,46,74,87,80,56,68,66,62,50,31,54,52,48,22,65,75,66,70,44,92,54,52,84,25,45,45,79,45,79,71,46,72,45,89,94,51,42,37,31,40,28,38,37,36,40,35,83,40,56,68,55,41,67,73,71,50,59,67,75,56,36,36,76,69,70,76,43,81,84,81,89,74,58,70,64,61,55,51,53,50,52,58,55,52,69,77,43,63,71,74,61,34,61,61,69,69,51,76,83,83,126

Foldseek 3Di:
DVPVVVVVVVVVVVVVVVVVVVVVVVVVVVVVVVLFDKDKDWAPWDQDVVLQKIKTKIKIFGPPDDDDDVVVVLVVVCVVVVQPDSLQKFWDDWDADPVGRIIMTMIMGHNDNVSCVVPPDPVRCCVSVNDPDDDDDPVVVVVLVVVLVVDDDPVSVVVVDDPDD

Sequence (165 aa):
ELYINNLGFWLLSSSKAAAKKRLISELKIAAAMAEKAVTIRTRNFMTNRLLARKQFVIDVLHPGRANVSKAELKEKLARMYEVKDPNAIFCFKFRTHFGGGKSSGYGLIYDTVENAKKFEPKYRLIRNGLDTKIEKSRKQIKERKNRSKKIRGVKKTKAGDPKKK

Nearest PDB structures (foldseek):
  7qiz-assembly1_KA  TM=9.739E-01  e=8.473E-22  Solanum lycopersicum
  8b2l-assembly1_H1  TM=9.523E-01  e=1.159E-21  Nicotiana tabacum
  8r6f-assembly1_Y  TM=9.682E-01  e=3.161E-21  Triticum aestivum
  8jiw-assembly1_BY  TM=9.716E-01  e=9.339E-20  Triticum aestivum
  6zj3-assembly1_SZ  TM=9.617E-01  e=1.134E-15  Euglena gracilis

InterPro domains:
  IPR001976 Small ribosomal subunit protein eS24 [MF_00545] (36-138)
  IPR001976 Small ribosomal subunit protein eS24 [PF01282] (38-129)
  IPR001976 Small ribosomal subunit protein eS24 [PTHR10496] (33-164)
  IPR012678 Ribosomal protein uL23/eL15/eS24 core domain superfamily [SSF54189] (38-140)
  IPR018098 Small ribosomal subunit protein eS24 conserved site [PS00529] (98-120)
  IPR053709 Eukaryotic Ribosomal Protein eS24 [G3DSA:3.30.70.3370] (29-164)

Mean predicted aligned error: 12.19 Å